Protein AF-A0A6M1ZUJ7-F1 (afdb_monomer_lite)

Foldseek 3Di:
DPPPPPDPPLVVLVVVLVVLLVVLVVVLVVLVVLLVVLVVLLVLLVVVLVLLVVLCVVPVVRAPFKDACPVPPSNLVSLVVCVVVVLDVDNDRMAGDVRSVVSNVSSVVVSVVSVVSNPVSVVVNVVSVVVSVVSVVVSVVSVVVSVVVVVVVVVVD

pLDDT: mean 84.68, std 13.82, range [36.25, 95.62]

Secondary structure (DSSP, 8-state):
--------HHHHHHHHHHHHHHHHHHHHHHHHHHHHHHHHHHHHHHHHHHHHHHHHHH-TTS---EEE-TT-HHHHHHHHHHHHTTSSSS--SEEETHHHHHHHHHHHHHHHHHHHHTHHHHHHHHHHHHHHHHHHHHHHHHHHHHHHHHHHHHHT-

Sequence (157 aa):
MGINLNLNPALNALKFNDQVNDHLEQKAQKLLDQMKDISNRYKDVSKILRELNVHIQKDYKGEIDKVDFSENSDIKDILDGLYEMGILPEKKYVFEGNDIEFLKASLDGYASELKNQNQEPMLLLQPLLNLMEMMNKITKSIIESDEKIKETTQRNI

Structure (mmCIF, N/CA/C/O backbone):
data_AF-A0A6M1ZUJ7-F1
#
_entry.id   AF-A0A6M1ZUJ7-F1
#
loop_
_atom_site.group_PDB
_atom_site.id
_atom_site.type_symbol
_atom_site.label_atom_id
_atom_site.label_alt_id
_atom_site.label_comp_id
_atom_site.label_asym_id
_atom_site.label_entity_id
_atom_site.label_seq_id
_atom_site.pdbx_PDB_ins_code
_atom_site.Cartn_x
_atom_site.Cartn_y
_atom_site.Cartn_z
_atom_site.occupancy
_atom_site.B_iso_or_equiv
_atom_site.auth_seq_id
_atom_site.auth_comp_id
_atom_site.auth_asym_id
_atom_site.auth_atom_id
_atom_site.pdbx_PDB_model_num
ATOM 1 N N . MET A 1 1 ? 23.828 -10.898 -55.423 1.00 38.50 1 MET A N 1
ATOM 2 C CA . MET A 1 1 ? 24.454 -10.908 -54.084 1.00 38.50 1 MET A CA 1
ATOM 3 C C . MET A 1 1 ? 23.468 -10.265 -53.131 1.00 38.50 1 MET A C 1
ATOM 5 O O . MET A 1 1 ? 23.265 -9.063 -53.215 1.00 38.50 1 MET A O 1
ATOM 9 N N . GLY A 1 2 ? 22.755 -11.069 -52.340 1.00 36.25 2 GLY A N 1
ATOM 10 C CA . GLY A 1 2 ? 21.828 -10.538 -51.345 1.00 36.25 2 GLY A CA 1
ATOM 11 C C . GLY A 1 2 ? 22.638 -9.834 -50.269 1.00 36.25 2 GLY A C 1
ATOM 12 O O . GLY A 1 2 ? 23.448 -10.477 -49.606 1.00 36.25 2 GLY A O 1
ATOM 13 N N . ILE A 1 3 ? 22.468 -8.519 -50.140 1.00 41.19 3 ILE A N 1
ATOM 14 C CA . ILE A 1 3 ? 22.972 -7.788 -48.983 1.00 41.19 3 ILE A CA 1
ATOM 15 C C . ILE A 1 3 ? 22.263 -8.419 -47.794 1.00 41.19 3 ILE A C 1
ATOM 17 O O . ILE A 1 3 ? 21.044 -8.321 -47.659 1.00 41.19 3 ILE A O 1
ATOM 21 N N . ASN A 1 4 ? 23.022 -9.162 -46.999 1.00 40.16 4 ASN A N 1
ATOM 22 C CA . ASN A 1 4 ? 22.539 -9.729 -45.762 1.00 40.16 4 ASN A CA 1
ATOM 23 C C . ASN A 1 4 ? 22.167 -8.521 -44.892 1.00 40.16 4 ASN A C 1
ATOM 25 O O . ASN A 1 4 ? 23.050 -7.842 -44.375 1.00 40.16 4 ASN A O 1
ATOM 29 N N . LEU A 1 5 ? 20.869 -8.215 -44.792 1.00 43.12 5 LEU A N 1
ATOM 30 C CA . LEU A 1 5 ? 20.261 -7.209 -43.909 1.00 43.12 5 LEU A CA 1
ATOM 31 C C . LEU A 1 5 ? 20.420 -7.612 -42.431 1.00 43.12 5 LEU A C 1
ATOM 33 O O . LEU A 1 5 ? 19.530 -7.385 -41.613 1.00 43.12 5 LEU A O 1
ATOM 37 N N . ASN A 1 6 ? 21.557 -8.221 -42.083 1.00 45.53 6 ASN A N 1
ATOM 38 C CA . ASN A 1 6 ? 21.999 -8.452 -40.727 1.00 45.53 6 ASN A CA 1
ATOM 39 C C . ASN A 1 6 ? 22.230 -7.081 -40.085 1.00 45.53 6 ASN A C 1
ATOM 41 O O . ASN A 1 6 ? 23.328 -6.538 -40.071 1.00 45.53 6 ASN A O 1
ATOM 45 N N . LEU A 1 7 ? 21.118 -6.566 -39.558 1.00 57.34 7 LEU A N 1
ATOM 46 C CA . LEU A 1 7 ? 21.018 -5.982 -38.236 1.00 57.34 7 LEU A CA 1
ATOM 47 C C . LEU A 1 7 ? 21.869 -4.719 -38.086 1.00 57.34 7 LEU A C 1
ATOM 49 O O . LEU A 1 7 ? 22.952 -4.778 -37.523 1.00 57.34 7 LEU A O 1
ATOM 53 N N . ASN A 1 8 ? 21.329 -3.569 -38.521 1.00 75.06 8 ASN A N 1
ATOM 54 C CA . ASN A 1 8 ? 21.807 -2.246 -38.102 1.00 75.06 8 ASN A CA 1
ATOM 55 C C . ASN A 1 8 ? 21.975 -2.260 -36.562 1.00 75.06 8 ASN A C 1
ATOM 57 O O . ASN A 1 8 ? 20.961 -2.310 -35.856 1.00 75.06 8 ASN A O 1
ATOM 61 N N . PRO A 1 9 ? 23.214 -2.274 -36.032 1.00 76.06 9 PRO A N 1
ATOM 62 C CA . PRO A 1 9 ? 23.456 -2.490 -34.609 1.00 76.06 9 PRO A CA 1
ATOM 63 C C . PRO A 1 9 ? 22.822 -1.404 -33.741 1.00 76.06 9 PRO A C 1
ATOM 65 O O . PRO A 1 9 ? 22.277 -1.720 -32.687 1.00 76.06 9 PRO A O 1
ATOM 68 N N . ALA A 1 10 ? 22.794 -0.157 -34.225 1.00 80.50 10 ALA A N 1
ATOM 69 C CA . ALA A 1 10 ? 22.115 0.949 -33.558 1.00 80.50 10 ALA A CA 1
ATOM 70 C C . ALA A 1 10 ? 20.595 0.731 -33.483 1.00 80.50 10 ALA A C 1
ATOM 72 O O . ALA A 1 10 ? 19.996 0.941 -32.432 1.00 80.50 10 ALA A O 1
ATOM 73 N N . LEU A 1 11 ? 19.965 0.232 -34.555 1.00 82.81 11 LEU A N 1
ATOM 74 C CA . LEU A 1 11 ? 18.526 -0.067 -34.554 1.00 82.81 11 LEU A CA 1
ATOM 75 C C . LEU A 1 11 ? 18.166 -1.200 -33.580 1.00 82.81 11 LEU A C 1
ATOM 77 O O . LEU A 1 11 ? 17.117 -1.151 -32.942 1.00 82.81 11 LEU A O 1
ATOM 81 N N . ASN A 1 12 ? 19.011 -2.224 -33.457 1.00 84.62 12 ASN A N 1
ATOM 82 C CA . ASN A 1 12 ? 18.754 -3.317 -32.514 1.00 84.62 12 ASN A CA 1
ATOM 83 C C . ASN A 1 12 ? 19.045 -2.924 -31.073 1.00 84.62 12 ASN A C 1
ATOM 85 O O . ASN A 1 12 ? 18.301 -3.335 -30.189 1.00 84.62 12 ASN A O 1
ATOM 89 N N . ALA A 1 13 ? 20.083 -2.116 -30.846 1.00 84.19 13 ALA A N 1
ATOM 90 C CA . ALA A 1 13 ? 20.362 -1.544 -29.538 1.00 84.19 13 ALA A CA 1
ATOM 91 C C . ALA A 1 13 ? 19.193 -0.673 -29.064 1.00 84.19 13 ALA A C 1
ATOM 93 O O . ALA A 1 13 ? 18.754 -0.843 -27.935 1.00 84.19 13 ALA A O 1
ATOM 94 N N . LEU A 1 14 ? 18.626 0.165 -29.943 1.00 86.31 14 LEU A N 1
ATOM 95 C CA . LEU A 1 14 ? 17.415 0.940 -29.654 1.00 86.31 14 LEU A CA 1
ATOM 96 C C . LEU A 1 14 ? 16.233 0.038 -29.279 1.00 86.31 14 LEU A C 1
ATOM 98 O O . LEU A 1 14 ? 15.691 0.173 -28.191 1.00 86.31 14 LEU A O 1
ATOM 102 N N . LYS A 1 15 ? 15.890 -0.946 -30.122 1.00 87.69 15 LYS A N 1
ATOM 103 C CA . LYS A 1 15 ? 14.769 -1.865 -29.846 1.00 87.69 15 LYS A CA 1
ATOM 104 C C . LYS A 1 15 ? 14.939 -2.643 -28.543 1.00 87.69 15 LYS A C 1
ATOM 106 O O . LYS A 1 15 ? 13.972 -2.838 -27.815 1.00 87.69 15 LYS A O 1
ATOM 111 N N . PHE A 1 16 ? 16.152 -3.115 -28.268 1.00 87.81 16 PHE A N 1
ATOM 112 C CA . PHE A 1 16 ? 16.454 -3.824 -27.030 1.00 87.81 16 PHE A CA 1
ATOM 113 C C . PHE A 1 16 ? 16.355 -2.893 -25.817 1.00 87.81 16 PHE A C 1
ATOM 115 O O . PHE A 1 16 ? 15.768 -3.268 -24.806 1.00 87.81 16 PHE A O 1
ATOM 122 N N . ASN A 1 17 ? 16.891 -1.674 -25.922 1.00 90.94 17 ASN A N 1
ATOM 123 C CA . ASN A 1 17 ? 16.827 -0.670 -24.865 1.00 90.94 17 ASN A CA 1
ATOM 124 C C . ASN A 1 17 ? 15.391 -0.270 -24.540 1.00 90.94 17 ASN A C 1
ATOM 126 O O . ASN A 1 17 ? 15.054 -0.200 -23.366 1.00 90.94 17 ASN A O 1
ATOM 130 N N . ASP A 1 18 ? 14.551 -0.073 -25.556 1.00 89.50 18 ASP A N 1
ATOM 131 C CA . ASP A 1 18 ? 13.135 0.248 -25.375 1.00 89.50 18 ASP A CA 1
ATOM 132 C C . ASP A 1 18 ? 12.417 -0.884 -24.624 1.00 89.50 18 ASP A C 1
ATOM 134 O O . ASP A 1 18 ? 11.778 -0.642 -23.606 1.00 89.50 18 ASP A O 1
ATOM 138 N N . GLN A 1 19 ? 12.622 -2.145 -25.028 1.00 91.19 19 GLN A N 1
ATOM 139 C CA . GLN A 1 19 ? 12.032 -3.304 -24.341 1.00 91.19 19 GLN A CA 1
ATOM 140 C C . GLN A 1 19 ? 12.489 -3.443 -22.882 1.00 91.19 19 GLN A C 1
ATOM 142 O O . GLN A 1 19 ? 11.691 -3.778 -22.003 1.00 91.19 19 GLN A O 1
ATOM 147 N N . VAL A 1 20 ? 13.780 -3.223 -22.613 1.00 91.25 20 VAL A N 1
ATOM 148 C CA . VAL A 1 20 ? 14.326 -3.291 -21.252 1.00 91.25 20 VAL A CA 1
ATOM 149 C C . VAL A 1 20 ? 13.819 -2.122 -20.411 1.00 91.25 20 VAL A C 1
ATOM 151 O O . VAL A 1 20 ? 13.424 -2.342 -19.268 1.00 91.25 20 VAL A O 1
ATOM 154 N N . ASN A 1 21 ? 13.779 -0.908 -20.961 1.00 91.06 21 ASN A N 1
ATOM 155 C CA . ASN A 1 21 ? 13.251 0.266 -20.272 1.00 91.06 21 ASN A CA 1
ATOM 156 C C . ASN A 1 21 ? 11.776 0.096 -19.921 1.00 91.06 21 ASN A C 1
ATOM 158 O O . ASN A 1 21 ? 11.437 0.295 -18.760 1.00 91.06 21 ASN A O 1
ATOM 162 N N . ASP A 1 22 ? 10.939 -0.358 -20.857 1.00 92.06 22 ASP A N 1
ATOM 163 C CA . ASP A 1 22 ? 9.519 -0.626 -20.602 1.00 92.06 22 ASP A CA 1
ATOM 164 C C . ASP A 1 22 ? 9.345 -1.622 -19.445 1.00 92.06 22 ASP A C 1
ATOM 166 O O . ASP A 1 22 ? 8.523 -1.434 -18.545 1.00 92.06 22 ASP A O 1
ATOM 170 N N . HIS A 1 23 ? 10.149 -2.689 -19.430 1.00 92.12 23 HIS A N 1
ATOM 171 C CA . HIS A 1 23 ? 10.104 -3.684 -18.362 1.00 92.12 23 HIS A CA 1
ATOM 172 C C . HIS A 1 23 ? 10.538 -3.111 -17.002 1.00 92.12 23 HIS A C 1
ATOM 174 O O . HIS A 1 23 ? 9.910 -3.390 -15.974 1.00 92.12 23 HIS A O 1
ATOM 180 N N . LEU A 1 24 ? 11.611 -2.316 -16.981 1.00 92.00 24 LEU A N 1
ATOM 181 C CA . LEU A 1 24 ? 12.124 -1.687 -15.764 1.00 92.00 24 LEU A CA 1
ATOM 182 C C . LEU A 1 24 ? 11.175 -0.609 -15.234 1.00 92.00 24 LEU A C 1
ATOM 184 O O . LEU A 1 24 ? 10.952 -0.554 -14.026 1.00 92.00 24 LEU A O 1
ATOM 188 N N . GLU A 1 25 ? 10.563 0.179 -16.116 1.00 93.00 25 GLU A N 1
ATOM 189 C CA . GLU A 1 25 ? 9.567 1.190 -15.771 1.00 93.00 25 GLU A CA 1
ATOM 190 C C . GLU A 1 25 ? 8.323 0.544 -15.160 1.00 93.00 25 GLU A C 1
ATOM 192 O O . GLU A 1 25 ? 7.897 0.936 -14.075 1.00 93.00 25 GLU A O 1
ATOM 197 N N . GLN A 1 26 ? 7.799 -0.528 -15.765 1.00 94.38 26 GLN A N 1
ATOM 198 C CA . GLN A 1 26 ? 6.689 -1.287 -15.182 1.00 94.38 26 GLN A CA 1
ATOM 199 C C . GLN A 1 26 ? 7.027 -1.839 -13.792 1.00 94.38 26 GLN A C 1
ATOM 201 O O . GLN A 1 26 ? 6.167 -1.876 -12.909 1.00 94.38 26 GLN A O 1
ATOM 206 N N . LYS A 1 27 ? 8.270 -2.286 -13.576 1.00 92.81 27 LYS A N 1
ATOM 207 C CA . LYS A 1 27 ? 8.710 -2.775 -12.266 1.00 92.81 27 LYS A CA 1
ATOM 208 C C . LYS A 1 27 ? 8.825 -1.639 -11.250 1.00 92.81 27 LYS A C 1
ATOM 210 O O . LYS A 1 27 ? 8.347 -1.797 -10.130 1.00 92.81 27 LYS A O 1
ATOM 215 N N . ALA A 1 28 ? 9.406 -0.505 -11.636 1.00 92.44 28 ALA A N 1
ATOM 216 C CA . ALA A 1 28 ? 9.497 0.679 -10.788 1.00 92.44 28 ALA A CA 1
ATOM 217 C C . ALA A 1 28 ? 8.104 1.205 -10.414 1.00 92.44 28 ALA A C 1
ATOM 219 O O . ALA A 1 28 ? 7.848 1.464 -9.240 1.00 92.44 28 ALA A O 1
ATOM 220 N N . GLN A 1 29 ? 7.179 1.265 -11.375 1.00 94.19 29 GLN A N 1
ATOM 221 C CA . GLN A 1 29 ? 5.803 1.692 -11.136 1.00 94.19 29 GLN A CA 1
ATOM 222 C C . GLN A 1 29 ? 5.086 0.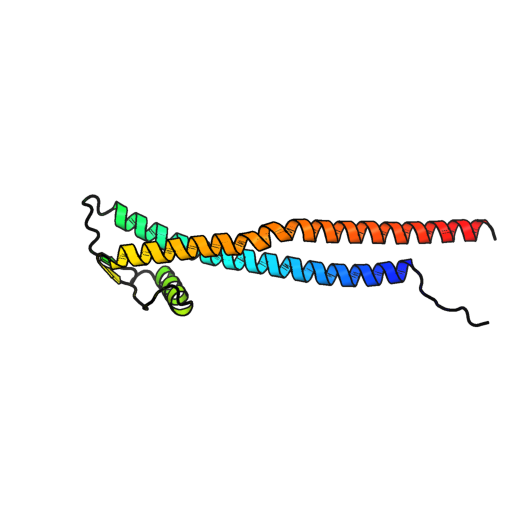767 -10.147 1.00 94.19 29 GLN A C 1
ATOM 224 O O . GLN A 1 29 ? 4.473 1.249 -9.201 1.00 94.19 29 GLN A O 1
ATOM 229 N N . LYS A 1 30 ? 5.237 -0.557 -10.288 1.00 93.81 30 LYS A N 1
ATOM 230 C CA . LYS A 1 30 ? 4.682 -1.519 -9.321 1.00 93.81 30 LYS A CA 1
ATOM 231 C C . LYS A 1 30 ? 5.213 -1.297 -7.906 1.00 93.81 30 LYS A C 1
ATOM 233 O O . LYS A 1 30 ? 4.432 -1.348 -6.962 1.00 93.81 30 LYS A O 1
ATOM 238 N N . LEU A 1 31 ? 6.513 -1.039 -7.754 1.00 93.19 31 LEU A N 1
ATOM 239 C CA . LEU A 1 31 ? 7.101 -0.740 -6.444 1.00 93.19 31 LEU A CA 1
ATOM 240 C C . LEU A 1 31 ? 6.558 0.577 -5.872 1.00 93.19 31 LEU A C 1
ATOM 242 O O . LEU A 1 31 ? 6.236 0.635 -4.690 1.00 93.19 31 LEU A O 1
ATOM 246 N N . LEU A 1 32 ? 6.405 1.617 -6.697 1.00 92.88 32 LEU A N 1
ATOM 247 C CA . LEU A 1 32 ? 5.817 2.894 -6.277 1.00 92.88 32 LEU A CA 1
ATOM 248 C C . LEU A 1 32 ? 4.356 2.741 -5.840 1.00 92.88 32 LEU A C 1
ATOM 250 O O . LEU A 1 32 ? 3.961 3.294 -4.813 1.00 92.88 32 LEU A O 1
ATOM 254 N N . ASP A 1 33 ? 3.568 1.966 -6.583 1.00 94.38 33 ASP A N 1
ATOM 255 C CA . ASP A 1 33 ? 2.173 1.687 -6.247 1.00 94.38 33 ASP A CA 1
ATOM 256 C C . ASP A 1 33 ? 2.070 0.900 -4.932 1.00 94.38 33 ASP A C 1
ATOM 258 O O . ASP A 1 33 ? 1.253 1.242 -4.076 1.00 94.38 33 ASP A O 1
ATOM 262 N N . GLN A 1 34 ? 2.951 -0.085 -4.719 1.00 93.50 34 GLN A N 1
ATOM 263 C CA . GLN A 1 34 ? 3.061 -0.807 -3.447 1.00 93.50 34 GLN A CA 1
ATOM 264 C C . GLN A 1 34 ? 3.420 0.127 -2.285 1.00 93.50 34 GLN A C 1
ATOM 266 O O . GLN A 1 34 ? 2.752 0.100 -1.254 1.00 93.50 34 GLN A O 1
ATOM 271 N N . MET A 1 35 ? 4.422 0.998 -2.447 1.00 93.12 35 MET A N 1
ATOM 272 C CA . MET A 1 35 ? 4.796 1.978 -1.416 1.00 93.12 35 MET A CA 1
ATOM 273 C C . MET A 1 35 ? 3.639 2.918 -1.075 1.00 93.12 35 MET A C 1
ATOM 275 O O . MET A 1 35 ? 3.422 3.249 0.092 1.00 93.12 35 MET A O 1
ATOM 279 N N . LYS A 1 36 ? 2.887 3.358 -2.089 1.00 94.00 36 LYS A N 1
ATOM 280 C CA . LYS A 1 36 ? 1.726 4.231 -1.909 1.00 94.00 36 LYS A CA 1
ATOM 281 C C . LYS A 1 36 ? 0.619 3.530 -1.125 1.00 94.00 36 LYS A C 1
ATOM 283 O O . LYS A 1 36 ? 0.074 4.128 -0.199 1.00 94.00 36 LYS A O 1
ATOM 288 N N . ASP A 1 37 ? 0.304 2.285 -1.470 1.00 93.94 37 ASP A N 1
ATOM 289 C CA . ASP A 1 37 ? -0.692 1.484 -0.753 1.00 93.94 37 ASP A CA 1
ATOM 290 C C . ASP A 1 37 ? -0.282 1.258 0.712 1.00 93.94 37 ASP A C 1
ATOM 292 O O . ASP A 1 37 ? -1.047 1.569 1.627 1.00 93.94 37 ASP A O 1
ATOM 296 N N . ILE A 1 38 ? 0.969 0.852 0.955 1.00 93.44 38 ILE A N 1
ATOM 297 C CA . ILE A 1 38 ? 1.521 0.687 2.309 1.00 93.44 38 ILE A CA 1
ATOM 298 C C . ILE A 1 38 ? 1.442 2.001 3.099 1.00 93.44 38 ILE A C 1
ATOM 300 O O . ILE A 1 38 ? 1.019 2.009 4.256 1.00 93.44 38 ILE A O 1
ATOM 304 N N . SER A 1 39 ? 1.804 3.129 2.481 1.00 92.94 39 SER A N 1
ATOM 305 C CA . SER A 1 39 ? 1.751 4.443 3.127 1.00 92.94 39 SER A CA 1
ATOM 306 C C . SER A 1 39 ? 0.328 4.862 3.497 1.00 92.94 39 SER A C 1
ATOM 308 O O . SER A 1 39 ? 0.144 5.490 4.542 1.00 92.94 39 SER A O 1
ATOM 310 N N . ASN A 1 40 ? -0.665 4.548 2.663 1.00 93.81 40 ASN A N 1
ATOM 311 C CA . ASN A 1 40 ? -2.066 4.837 2.964 1.00 93.81 40 ASN A CA 1
ATOM 312 C C . ASN A 1 40 ? -2.541 4.005 4.159 1.00 93.81 40 ASN A C 1
ATOM 314 O O . ASN A 1 40 ? -3.016 4.569 5.140 1.00 93.81 40 ASN A O 1
ATOM 318 N N . ARG A 1 41 ? -2.287 2.692 4.141 1.00 93.81 41 ARG A N 1
ATOM 319 C CA . ARG A 1 41 ? -2.635 1.793 5.254 1.00 93.81 41 ARG A CA 1
ATOM 320 C C . ARG A 1 41 ? -1.958 2.207 6.560 1.00 93.81 41 ARG A C 1
ATOM 322 O O . ARG A 1 41 ? -2.590 2.228 7.611 1.00 93.81 41 ARG A O 1
ATOM 329 N N . TYR A 1 42 ? -0.685 2.602 6.504 1.00 94.00 42 TYR A N 1
ATOM 330 C CA . TYR A 1 42 ? 0.044 3.076 7.682 1.00 94.00 42 TYR A CA 1
ATOM 331 C C . TYR A 1 42 ? -0.565 4.365 8.247 1.00 94.00 42 TYR A C 1
ATOM 333 O O . TYR A 1 42 ? -0.668 4.528 9.465 1.00 94.00 42 TYR A O 1
ATOM 341 N N . LYS A 1 43 ? -0.990 5.284 7.371 1.00 93.62 43 LYS A N 1
ATOM 342 C CA . LYS A 1 43 ? -1.684 6.516 7.763 1.00 93.62 43 LYS A CA 1
ATOM 343 C C . LYS A 1 43 ? -3.015 6.210 8.453 1.00 93.62 43 LYS A C 1
ATOM 345 O O . LYS A 1 43 ? -3.310 6.840 9.468 1.00 93.62 43 LYS A O 1
ATOM 350 N N . ASP A 1 44 ? -3.772 5.244 7.946 1.00 93.19 44 ASP A N 1
ATOM 351 C CA . ASP A 1 44 ? -5.058 4.836 8.514 1.00 93.19 44 ASP A CA 1
ATOM 352 C C . ASP A 1 44 ? -4.887 4.222 9.911 1.00 93.19 44 ASP A C 1
ATOM 354 O O . ASP A 1 44 ? -5.517 4.665 10.873 1.00 93.19 44 ASP A O 1
ATOM 358 N N . VAL A 1 45 ? -3.936 3.299 10.069 1.00 93.81 45 VAL A N 1
ATOM 359 C CA . VAL A 1 45 ? -3.572 2.716 11.374 1.00 93.81 45 VAL A CA 1
ATOM 360 C C . VAL A 1 45 ? -3.097 3.795 12.351 1.00 93.81 45 VAL A C 1
ATOM 362 O O . VAL A 1 45 ? -3.524 3.837 13.506 1.00 93.81 45 VAL A O 1
ATOM 365 N N . SER A 1 46 ? -2.262 4.725 11.880 1.00 93.12 46 SER A N 1
ATOM 366 C CA . SER A 1 46 ? -1.773 5.850 12.687 1.00 93.12 46 SER A CA 1
ATOM 367 C C . SER A 1 46 ? -2.902 6.779 13.142 1.00 93.12 46 SER A C 1
ATOM 369 O O . SER A 1 46 ? -2.821 7.346 14.234 1.00 93.12 46 SER A O 1
ATOM 371 N N . LYS A 1 47 ? -3.962 6.938 12.335 1.00 92.62 47 LYS A N 1
ATOM 372 C CA . LYS A 1 47 ? -5.154 7.715 12.704 1.00 92.62 47 LYS A CA 1
ATOM 373 C C . LYS A 1 47 ? -5.848 7.075 13.906 1.00 92.62 47 LYS A C 1
ATOM 375 O O . LYS A 1 47 ? -6.095 7.777 14.882 1.00 92.62 47 LYS A O 1
ATOM 380 N N . ILE A 1 48 ? -6.067 5.758 13.886 1.00 92.12 48 ILE A N 1
ATOM 381 C CA . ILE A 1 48 ? -6.686 5.042 15.014 1.00 92.12 48 ILE A CA 1
ATOM 382 C C . ILE A 1 48 ? -5.798 5.108 16.260 1.00 92.12 48 ILE A C 1
ATOM 384 O O . ILE A 1 48 ? -6.278 5.467 17.332 1.00 92.12 48 ILE A O 1
ATOM 388 N N . LEU A 1 49 ? -4.494 4.837 16.132 1.00 91.31 49 LEU A N 1
ATOM 389 C CA . LEU A 1 49 ? -3.552 4.914 17.257 1.00 91.31 49 LEU A CA 1
ATOM 390 C C . LEU A 1 49 ? -3.517 6.308 17.897 1.00 91.31 49 LEU A C 1
ATOM 392 O O . LEU A 1 49 ? -3.440 6.436 19.120 1.00 91.31 49 LEU A O 1
ATOM 396 N N . ARG A 1 50 ? -3.586 7.369 17.086 1.00 89.44 50 ARG A N 1
ATOM 397 C CA . ARG A 1 50 ? -3.656 8.743 17.588 1.00 89.44 50 ARG A CA 1
ATOM 398 C C . ARG A 1 50 ? -4.944 8.985 18.367 1.00 89.44 50 ARG A C 1
ATOM 400 O O . ARG A 1 50 ? -4.877 9.560 19.449 1.00 89.44 50 ARG A O 1
ATOM 407 N N . GLU A 1 51 ? -6.081 8.554 17.835 1.00 87.88 51 GLU A N 1
ATOM 408 C CA . GLU A 1 51 ? -7.376 8.714 18.500 1.00 87.88 51 GLU A CA 1
ATOM 409 C C . GLU A 1 51 ? -7.439 7.928 19.806 1.00 87.88 51 GLU A C 1
ATOM 411 O O . GLU A 1 51 ? -7.854 8.482 20.824 1.00 87.88 51 GLU A O 1
ATOM 416 N N . LEU A 1 52 ? -6.918 6.697 19.823 1.00 86.19 52 LEU A N 1
ATOM 417 C CA . LEU A 1 52 ? -6.736 5.926 21.050 1.00 86.19 52 LEU A CA 1
ATOM 418 C C . LEU A 1 52 ? -5.916 6.723 22.061 1.00 86.19 52 LEU A C 1
ATOM 420 O O . LEU A 1 52 ? -6.405 6.986 23.153 1.00 86.19 52 LEU A O 1
ATOM 424 N N . ASN A 1 53 ? -4.721 7.190 21.689 1.00 82.50 53 ASN A N 1
ATOM 425 C CA . ASN A 1 53 ? -3.850 7.950 22.590 1.00 82.50 53 ASN A CA 1
ATOM 426 C C . ASN A 1 53 ? -4.504 9.234 23.131 1.00 82.50 53 ASN A C 1
ATOM 428 O O . ASN A 1 53 ? -4.265 9.590 24.282 1.00 82.50 53 ASN A O 1
ATOM 432 N N . VAL A 1 54 ? -5.341 9.919 22.344 1.00 82.31 54 VAL A N 1
ATOM 433 C CA . VAL A 1 54 ? -6.107 11.087 22.816 1.00 82.31 54 VAL A CA 1
ATOM 434 C C . VAL A 1 54 ? -7.142 10.687 23.870 1.00 82.31 54 VAL A C 1
ATOM 436 O O . VAL A 1 54 ? -7.295 11.401 24.860 1.00 82.31 54 VAL A O 1
ATOM 439 N N . HIS A 1 55 ? -7.837 9.563 23.686 1.00 76.06 55 HIS A N 1
ATOM 440 C CA . HIS A 1 55 ? -8.786 9.048 24.679 1.00 76.06 55 HIS A CA 1
ATOM 441 C C . HIS A 1 55 ? -8.056 8.581 25.947 1.00 76.06 55 HIS A C 1
ATOM 443 O O . HIS A 1 55 ? -8.432 8.989 27.042 1.00 76.06 55 HIS A O 1
ATOM 449 N N . ILE A 1 56 ? -6.933 7.868 25.791 1.00 71.25 56 ILE A N 1
ATOM 450 C CA . ILE A 1 56 ? -6.055 7.432 26.889 1.00 71.25 56 ILE A CA 1
ATOM 451 C C . ILE A 1 56 ? -5.594 8.619 27.741 1.00 71.25 56 ILE A C 1
ATOM 453 O O . ILE A 1 56 ? -5.646 8.575 28.965 1.00 71.25 56 ILE A O 1
ATOM 457 N N . GLN A 1 57 ? -5.137 9.698 27.102 1.00 61.56 57 GLN A N 1
ATOM 458 C CA . GLN A 1 57 ? -4.620 10.873 27.807 1.00 61.56 57 GLN A CA 1
ATOM 459 C C . GLN A 1 57 ? -5.705 11.685 28.520 1.00 61.56 57 GLN A C 1
ATOM 461 O O . GLN A 1 57 ? -5.389 12.400 29.467 1.00 61.56 57 GLN A O 1
ATOM 466 N N . LYS A 1 58 ? -6.966 11.616 28.077 1.00 60.25 58 LYS A N 1
ATOM 467 C CA . LYS A 1 58 ? -8.078 12.303 28.751 1.00 60.25 58 LYS A CA 1
ATOM 468 C C . LYS A 1 58 ? -8.463 11.617 30.063 1.00 60.25 58 LYS A C 1
ATOM 470 O O . LYS A 1 58 ? -8.808 12.320 31.012 1.00 60.25 58 LYS A O 1
ATOM 475 N N . ASP A 1 59 ? -8.308 10.299 30.156 1.00 59.94 59 ASP A N 1
ATOM 476 C CA . ASP A 1 59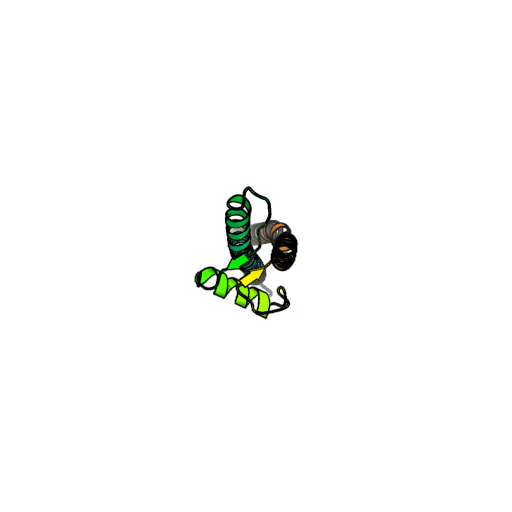 ? -8.485 9.531 31.394 1.00 59.94 59 ASP A CA 1
ATOM 477 C C . ASP A 1 59 ? -7.229 9.580 32.276 1.00 59.94 59 ASP A C 1
ATOM 479 O O . ASP A 1 59 ? -6.633 8.569 32.637 1.00 59.94 59 ASP A O 1
ATOM 483 N N . TYR A 1 60 ? -6.842 10.790 32.698 1.00 52.06 60 TYR A N 1
ATOM 484 C CA . TYR A 1 60 ? -5.709 11.091 33.598 1.00 52.06 60 TYR A CA 1
ATOM 485 C C . TYR A 1 60 ? -5.713 10.317 34.944 1.00 52.06 60 TYR A C 1
ATOM 487 O O . TYR A 1 60 ? -4.803 10.490 35.755 1.00 52.06 60 TYR A O 1
ATOM 495 N N . LYS A 1 61 ? -6.736 9.488 35.200 1.00 57.72 61 LYS A N 1
ATOM 496 C CA . LYS A 1 61 ? -6.872 8.573 36.343 1.00 57.72 61 LYS A CA 1
ATOM 497 C C . LYS A 1 61 ? -6.442 7.124 36.053 1.00 57.72 61 LYS A C 1
ATOM 499 O O . LYS A 1 61 ? -6.343 6.357 37.002 1.00 57.72 61 LYS A O 1
ATOM 504 N N . GLY A 1 62 ? -6.131 6.768 34.803 1.00 53.66 62 GLY A N 1
ATOM 505 C CA . GLY A 1 62 ? -5.558 5.465 34.436 1.00 53.66 62 GLY A CA 1
ATOM 506 C C . GLY A 1 62 ? -6.556 4.323 34.218 1.00 53.66 62 GLY A C 1
ATOM 507 O O . GLY A 1 62 ? -6.119 3.207 33.960 1.00 53.66 62 GLY A O 1
ATOM 508 N N . GLU A 1 63 ? -7.861 4.584 34.274 1.00 55.88 63 GLU A N 1
ATOM 509 C CA . GLU A 1 63 ? -8.919 3.603 34.002 1.00 55.88 63 GLU A CA 1
ATOM 510 C C . GLU A 1 63 ? -9.649 4.019 32.725 1.00 55.88 63 GLU A C 1
ATOM 512 O O . GLU A 1 63 ? -10.620 4.767 32.767 1.00 55.88 63 GLU A O 1
ATOM 517 N N . ILE A 1 64 ? -9.133 3.600 31.566 1.00 62.88 64 ILE A N 1
ATOM 518 C CA . ILE A 1 64 ? -9.892 3.735 30.319 1.00 62.88 64 ILE A CA 1
ATOM 519 C C . ILE A 1 64 ? -10.816 2.535 30.261 1.00 62.88 64 ILE A C 1
ATOM 521 O O . ILE A 1 64 ? -10.445 1.461 29.786 1.00 62.88 64 ILE A O 1
ATOM 525 N N . ASP A 1 65 ? -12.027 2.721 30.757 1.00 71.06 65 ASP A N 1
ATOM 526 C CA . ASP A 1 65 ? -12.999 1.636 30.763 1.00 71.06 65 ASP A CA 1
ATOM 527 C C . ASP A 1 65 ? -13.607 1.420 29.379 1.00 71.06 65 ASP A C 1
ATOM 529 O O . ASP A 1 65 ? -14.062 0.316 29.085 1.00 71.06 65 ASP A O 1
ATOM 533 N N . LYS A 1 66 ? -13.606 2.447 28.513 1.00 84.94 66 LYS A N 1
ATOM 534 C CA . LYS A 1 66 ? -14.298 2.399 27.221 1.00 84.94 66 LYS A CA 1
ATOM 535 C C . LYS A 1 66 ? -13.765 3.394 26.192 1.00 84.94 66 LYS A C 1
ATOM 537 O O . LYS A 1 66 ? -13.634 4.585 26.465 1.00 84.94 66 LYS A O 1
ATOM 542 N N . VAL A 1 67 ? -13.581 2.923 24.963 1.00 87.56 67 VAL A N 1
ATOM 543 C CA . VAL A 1 67 ? -13.400 3.740 23.758 1.00 87.56 67 VAL A CA 1
ATOM 544 C C . VAL A 1 67 ? -14.483 3.370 22.753 1.00 87.56 67 VAL A C 1
ATOM 546 O O . VAL A 1 67 ? -14.676 2.196 22.450 1.00 87.56 67 VAL A O 1
ATOM 549 N N . ASP A 1 68 ? -15.190 4.372 22.235 1.00 89.44 68 ASP A N 1
ATOM 550 C CA . ASP A 1 68 ? -16.300 4.188 21.302 1.00 89.44 68 ASP A CA 1
ATOM 551 C C . ASP A 1 68 ? -16.050 4.959 19.999 1.00 89.44 68 ASP A C 1
ATOM 553 O O . ASP A 1 68 ? -15.984 6.189 19.984 1.00 89.44 68 ASP A O 1
ATOM 557 N N . PHE A 1 69 ? -15.913 4.222 18.898 1.00 90.75 69 PHE A N 1
ATOM 558 C CA . PHE A 1 69 ? -15.739 4.756 17.547 1.00 90.75 69 PHE A CA 1
ATOM 559 C C . PHE A 1 69 ? -17.029 4.718 16.712 1.00 90.75 69 PHE A C 1
ATOM 561 O O . PHE A 1 69 ? -16.991 5.013 15.519 1.00 90.75 69 PHE A O 1
ATOM 568 N N . SER A 1 70 ? -18.178 4.374 17.301 1.00 89.56 70 SER A N 1
ATOM 569 C CA . SER A 1 70 ? -19.442 4.134 16.580 1.00 89.56 70 SER A CA 1
ATOM 570 C C . SER A 1 70 ? -19.964 5.353 15.811 1.00 89.56 70 SER A C 1
ATOM 572 O O . SER A 1 70 ? -20.625 5.185 14.781 1.00 89.56 70 SER A O 1
ATOM 574 N N . GLU A 1 71 ? -19.621 6.556 16.276 1.00 88.62 71 GLU A N 1
ATOM 575 C CA . GLU A 1 71 ? -19.988 7.846 15.672 1.00 88.62 71 GLU A CA 1
ATOM 576 C C . GLU A 1 71 ? -18.943 8.367 14.663 1.00 88.62 71 GLU A C 1
ATOM 578 O O . GLU A 1 71 ? -19.185 9.347 13.960 1.00 88.62 71 GLU A O 1
ATOM 583 N N . ASN A 1 72 ? -17.771 7.729 14.560 1.00 89.56 72 ASN A N 1
ATOM 584 C CA . ASN A 1 72 ? -16.701 8.145 13.655 1.00 89.56 72 ASN A CA 1
ATOM 585 C C . ASN A 1 72 ? -16.679 7.252 12.407 1.00 89.56 72 ASN A C 1
ATOM 587 O O . ASN A 1 72 ? -15.999 6.226 12.389 1.00 89.56 72 ASN A O 1
ATOM 591 N N . SER A 1 73 ? -17.422 7.639 11.363 1.00 90.75 73 SER A N 1
ATOM 592 C CA . SER A 1 73 ? -17.519 6.861 10.116 1.00 90.75 73 SER A CA 1
ATOM 593 C C . SER A 1 73 ? -16.154 6.546 9.512 1.00 90.75 73 SER A C 1
ATOM 595 O O . SER A 1 73 ? -15.904 5.400 9.160 1.00 90.75 73 SER A O 1
ATOM 597 N N . ASP A 1 74 ? -15.243 7.521 9.489 1.00 90.69 74 ASP A N 1
ATOM 598 C CA . ASP A 1 74 ? -13.906 7.317 8.934 1.00 90.69 74 ASP A CA 1
ATOM 599 C C . ASP A 1 74 ? -13.132 6.211 9.667 1.00 90.69 74 ASP A C 1
ATOM 601 O O . ASP A 1 74 ? -12.413 5.441 9.041 1.00 90.69 74 ASP A O 1
ATOM 605 N N . ILE A 1 75 ? -13.217 6.152 11.000 1.00 92.38 75 ILE A N 1
ATOM 606 C CA . ILE A 1 75 ? -12.522 5.118 11.783 1.00 92.38 75 ILE A CA 1
ATOM 607 C C . ILE A 1 75 ? -13.206 3.767 11.615 1.00 92.38 75 ILE A C 1
ATOM 609 O O . ILE A 1 75 ? -12.520 2.750 11.568 1.00 92.38 75 ILE A O 1
ATOM 613 N N . LYS A 1 76 ? -14.535 3.741 11.497 1.00 94.06 76 LYS A N 1
ATOM 614 C CA . LYS A 1 76 ? -15.281 2.502 11.258 1.00 94.06 76 LYS A CA 1
ATOM 6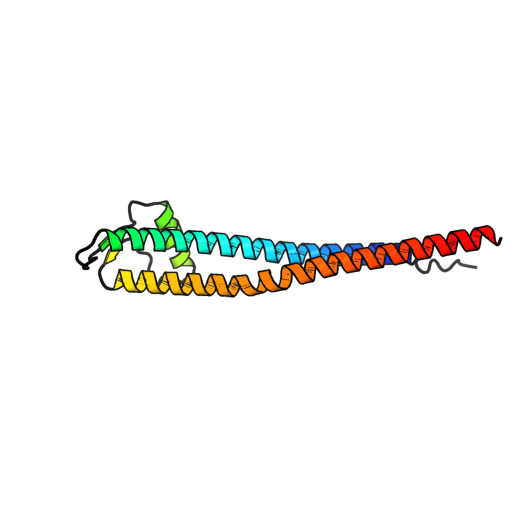15 C C . LYS A 1 76 ? -14.884 1.854 9.946 1.00 94.06 76 LYS A C 1
ATOM 617 O O . LYS A 1 76 ? -14.637 0.656 9.944 1.00 94.06 76 LYS A O 1
ATOM 622 N N . ASP A 1 77 ? -14.748 2.639 8.884 1.00 94.00 77 ASP A N 1
ATOM 623 C CA . ASP A 1 77 ? -14.313 2.129 7.583 1.00 94.00 77 ASP A CA 1
ATOM 624 C C . ASP A 1 77 ? -12.903 1.520 7.671 1.00 94.00 77 ASP A C 1
ATOM 626 O O . ASP A 1 77 ? -12.637 0.461 7.103 1.00 94.00 77 ASP A O 1
ATOM 630 N N . ILE A 1 78 ? -12.007 2.135 8.452 1.00 94.88 78 ILE A N 1
ATOM 631 C CA . ILE A 1 78 ? -10.664 1.588 8.690 1.00 94.88 78 ILE A CA 1
ATOM 632 C C . ILE A 1 78 ? -10.737 0.297 9.520 1.00 94.88 78 ILE A C 1
ATOM 634 O O . ILE A 1 78 ? -10.091 -0.687 9.167 1.00 94.88 78 ILE A O 1
ATOM 638 N N . LEU A 1 79 ? -11.511 0.269 10.609 1.00 94.94 79 LEU A N 1
ATOM 639 C CA . LEU A 1 79 ? -11.683 -0.921 11.455 1.00 94.94 79 LEU A CA 1
ATOM 640 C C . LEU A 1 79 ? -12.307 -2.088 10.681 1.00 94.94 79 LEU A C 1
ATOM 642 O O . LEU A 1 79 ? -11.878 -3.229 10.848 1.00 94.94 79 LEU A O 1
ATOM 646 N N . ASP A 1 80 ? -13.265 -1.798 9.803 1.00 95.38 80 ASP A N 1
ATOM 647 C CA . ASP A 1 80 ? -13.868 -2.766 8.892 1.00 95.38 80 ASP A CA 1
ATOM 648 C C . ASP A 1 80 ? -12.814 -3.347 7.949 1.00 95.38 80 ASP A C 1
ATOM 650 O O . ASP A 1 80 ? -12.690 -4.567 7.853 1.00 95.38 80 ASP A O 1
ATOM 654 N N . GLY A 1 81 ? -11.990 -2.492 7.337 1.00 93.94 81 GLY A N 1
ATOM 655 C CA . GLY A 1 81 ? -10.877 -2.934 6.499 1.00 93.94 81 GLY A CA 1
ATOM 656 C C . GLY A 1 81 ? -9.866 -3.799 7.259 1.00 93.94 81 GLY A C 1
ATOM 657 O O . GLY A 1 81 ? -9.428 -4.829 6.752 1.00 93.94 81 GLY A O 1
ATOM 658 N N . LEU A 1 82 ? -9.523 -3.438 8.500 1.00 94.56 82 LEU A N 1
ATOM 659 C CA . LEU A 1 82 ? -8.612 -4.230 9.336 1.00 94.56 82 LEU A CA 1
ATOM 660 C C . LEU A 1 82 ? -9.204 -5.597 9.716 1.00 94.56 82 LEU A C 1
ATOM 662 O O . LEU A 1 82 ? -8.472 -6.587 9.775 1.00 94.56 82 LEU A O 1
ATOM 666 N N . TYR A 1 83 ? -10.514 -5.669 9.953 1.00 95.62 83 TYR A N 1
ATOM 667 C CA . TYR A 1 83 ? -11.220 -6.930 10.174 1.00 95.62 83 TYR A CA 1
ATOM 668 C C . TYR A 1 83 ? -11.232 -7.804 8.911 1.00 95.62 83 TYR A C 1
ATOM 670 O O . TYR A 1 83 ? -10.895 -8.984 8.978 1.00 95.62 83 TYR A O 1
ATOM 678 N N . GLU A 1 84 ? -11.544 -7.231 7.748 1.00 95.50 84 GLU A N 1
ATOM 679 C CA . GLU A 1 84 ? -11.542 -7.950 6.465 1.00 95.50 84 GLU A CA 1
ATOM 680 C C . GLU A 1 84 ? -10.150 -8.478 6.087 1.00 95.50 84 GLU A C 1
ATOM 682 O O . GLU A 1 84 ? -10.026 -9.544 5.484 1.00 95.50 84 GLU A O 1
ATOM 687 N N . MET A 1 85 ? -9.093 -7.768 6.489 1.00 91.25 85 MET A N 1
ATOM 688 C CA . MET A 1 85 ? -7.700 -8.201 6.341 1.00 91.25 85 MET A CA 1
ATOM 689 C C . MET A 1 85 ? -7.271 -9.259 7.374 1.00 91.25 85 MET A C 1
ATOM 691 O O . MET A 1 85 ? -6.151 -9.761 7.293 1.00 91.25 85 MET A O 1
ATOM 695 N N . GLY A 1 86 ? -8.125 -9.601 8.345 1.00 92.94 86 GLY A N 1
ATOM 696 C CA . GLY A 1 86 ? -7.826 -10.572 9.401 1.00 92.94 86 GLY A CA 1
ATOM 697 C C . GLY A 1 86 ? -6.863 -10.064 10.478 1.00 92.94 86 GLY A C 1
ATOM 698 O O . GLY A 1 86 ? -6.327 -10.862 11.243 1.00 92.94 86 GLY A O 1
ATOM 699 N N . ILE A 1 87 ? -6.632 -8.751 10.542 1.00 93.25 87 ILE A N 1
ATOM 700 C CA . ILE A 1 87 ? -5.772 -8.115 11.552 1.00 93.25 87 ILE A CA 1
ATOM 701 C C . ILE A 1 87 ? -6.519 -8.015 12.880 1.00 93.25 87 ILE A C 1
ATOM 703 O O . ILE A 1 87 ? -5.937 -8.212 13.945 1.00 93.25 87 ILE A O 1
ATOM 707 N N . LEU A 1 88 ? -7.820 -7.721 12.812 1.00 93.69 88 LEU A N 1
ATOM 708 C CA . LEU A 1 88 ? -8.708 -7.744 13.967 1.00 93.69 88 LEU A CA 1
ATOM 709 C C . LEU A 1 88 ? -9.516 -9.049 13.980 1.00 93.69 88 LEU A C 1
ATOM 711 O O . LEU A 1 88 ? -10.036 -9.449 12.938 1.00 93.69 88 LEU A O 1
ATOM 715 N N . PRO A 1 89 ? -9.673 -9.702 15.145 1.00 90.44 89 PRO A N 1
ATOM 716 C CA . PRO A 1 89 ? -10.394 -10.970 15.254 1.00 90.44 89 PRO A CA 1
ATOM 717 C C . PRO A 1 89 ? -11.913 -10.812 15.113 1.00 90.44 89 PRO A C 1
ATOM 719 O O . PRO A 1 89 ? -12.615 -11.773 14.805 1.00 90.44 89 PRO A O 1
ATOM 722 N N . GLU A 1 90 ? -12.436 -9.609 15.347 1.00 92.00 90 GLU A N 1
ATOM 723 C CA . GLU A 1 90 ? -13.868 -9.330 15.372 1.00 92.00 90 GLU A CA 1
ATOM 724 C C . GLU A 1 90 ? -14.165 -7.911 14.887 1.00 92.00 90 GLU A C 1
ATOM 726 O O . GLU A 1 90 ? -13.415 -6.965 15.140 1.00 92.00 90 GLU A O 1
ATOM 731 N N . LYS A 1 91 ? -15.303 -7.774 14.202 1.00 94.44 91 LYS A N 1
ATOM 732 C CA . LYS A 1 91 ? -15.835 -6.497 13.735 1.00 94.44 91 LYS A CA 1
ATOM 733 C C . LYS A 1 91 ? -16.559 -5.798 14.885 1.00 94.44 91 LYS A C 1
ATOM 735 O O . LYS A 1 91 ? -17.737 -6.056 15.129 1.00 94.44 91 LYS A O 1
ATOM 740 N N . LYS A 1 92 ? -15.847 -4.920 15.593 1.00 93.38 92 LYS A N 1
ATOM 741 C CA . LYS A 1 92 ? -16.391 -4.094 16.681 1.00 93.38 92 LYS A CA 1
ATOM 742 C C . LYS A 1 92 ? -15.857 -2.664 16.629 1.00 93.38 92 LYS A C 1
ATOM 744 O O . LYS A 1 92 ? -14.767 -2.414 16.123 1.00 93.38 92 LYS A O 1
ATOM 749 N N . TYR A 1 93 ? -16.644 -1.735 17.169 1.00 94.06 93 TYR A N 1
ATOM 750 C CA . TYR A 1 93 ? -16.326 -0.298 17.208 1.00 94.06 93 TYR A CA 1
ATOM 751 C C . TYR A 1 93 ? -16.221 0.252 18.630 1.00 94.06 93 TYR A C 1
ATOM 753 O O . TYR A 1 93 ? -15.793 1.387 18.821 1.00 94.06 93 TYR A O 1
ATOM 761 N N . VAL A 1 94 ? -16.607 -0.554 19.616 1.00 91.62 94 VAL A N 1
ATOM 762 C CA . VAL A 1 94 ? -16.551 -0.232 21.037 1.00 91.62 94 VAL A CA 1
ATOM 763 C C . VAL A 1 94 ? -15.565 -1.193 21.682 1.00 91.62 94 VAL A C 1
ATOM 765 O O . VAL A 1 94 ? -15.652 -2.401 21.462 1.00 91.62 94 VAL A O 1
ATOM 768 N N . PHE A 1 95 ? -14.624 -0.650 22.444 1.00 90.88 95 PHE A N 1
ATOM 769 C CA . PHE A 1 95 ? -13.536 -1.384 23.080 1.00 90.88 95 PHE A CA 1
ATOM 770 C C . PHE A 1 95 ? -13.520 -1.041 24.564 1.00 90.88 95 PHE A C 1
ATOM 772 O O . PHE A 1 95 ? -13.569 0.136 24.909 1.00 90.88 95 PHE A O 1
ATOM 779 N N . GLU A 1 96 ? -13.459 -2.047 25.432 1.00 89.19 96 GLU A N 1
ATOM 780 C CA . GLU A 1 96 ? -13.536 -1.876 26.886 1.00 89.19 96 GLU A CA 1
ATOM 781 C C . GLU A 1 96 ? -12.421 -2.668 27.587 1.00 89.19 96 GLU A C 1
ATOM 783 O O . GLU A 1 96 ? -12.082 -3.783 27.180 1.00 89.19 96 GLU A O 1
ATOM 788 N N . GLY A 1 97 ? -11.819 -2.089 28.631 1.00 84.75 97 GLY A N 1
ATOM 789 C CA . GLY A 1 97 ? -10.746 -2.723 29.408 1.00 84.75 97 GLY A CA 1
ATOM 790 C C . GLY A 1 97 ? -9.611 -3.301 28.545 1.00 84.75 97 GLY A C 1
ATOM 791 O O . GLY A 1 97 ? -8.989 -2.597 27.747 1.00 84.75 97 GLY A O 1
ATOM 792 N N . ASN A 1 98 ? -9.360 -4.609 28.677 1.00 86.00 98 ASN A N 1
ATOM 793 C CA . ASN A 1 98 ? -8.281 -5.317 27.969 1.00 86.00 98 ASN A CA 1
ATOM 794 C C . ASN A 1 98 ? -8.413 -5.284 26.435 1.00 86.00 98 ASN A C 1
ATOM 796 O O . ASN A 1 98 ? -7.412 -5.445 25.734 1.00 86.00 98 ASN A O 1
ATOM 800 N N . ASP A 1 99 ? -9.614 -5.053 25.893 1.00 88.94 99 ASP A N 1
ATOM 801 C CA . ASP A 1 99 ? -9.811 -4.944 24.444 1.00 88.94 99 ASP A CA 1
ATOM 802 C C . ASP A 1 99 ? -9.074 -3.742 23.849 1.00 88.94 99 ASP A C 1
ATOM 804 O O . ASP A 1 99 ? -8.664 -3.776 22.688 1.00 88.94 99 ASP A O 1
ATOM 808 N N . ILE A 1 100 ? -8.884 -2.682 24.636 1.00 88.62 100 ILE A N 1
ATOM 809 C CA . ILE A 1 100 ? -8.173 -1.474 24.211 1.00 88.62 100 ILE A CA 1
ATOM 810 C C . ILE A 1 100 ? -6.678 -1.773 24.070 1.00 88.62 100 ILE A C 1
ATOM 812 O O . ILE A 1 100 ? -6.056 -1.377 23.081 1.00 88.62 100 ILE A O 1
ATOM 816 N N . GLU A 1 101 ? -6.102 -2.508 25.026 1.00 87.31 101 GLU A N 1
ATOM 817 C CA . GLU A 1 101 ? -4.706 -2.948 24.958 1.00 87.31 101 GLU A CA 1
ATOM 818 C C . GLU A 1 101 ? -4.485 -3.918 23.797 1.00 87.31 101 GLU A C 1
ATOM 820 O O . GLU A 1 101 ? -3.510 -3.779 23.056 1.00 87.31 101 GLU A O 1
ATOM 825 N N . PHE A 1 102 ? -5.417 -4.852 23.589 1.00 90.56 102 PHE A N 1
ATOM 826 C CA . PHE A 1 102 ? -5.372 -5.779 22.463 1.00 90.56 102 PHE A CA 1
ATOM 827 C C . PHE A 1 102 ? -5.455 -5.050 21.115 1.00 90.56 102 PHE A C 1
ATOM 829 O O . PHE A 1 102 ? -4.656 -5.321 20.213 1.00 90.56 102 PHE A O 1
ATOM 836 N N . LEU A 1 103 ? -6.385 -4.098 20.975 1.00 92.50 103 LEU A N 1
ATOM 837 C CA . LEU A 1 103 ? -6.506 -3.269 19.778 1.00 92.50 103 LEU A CA 1
ATOM 838 C C . LEU A 1 103 ? -5.199 -2.517 19.519 1.00 92.50 103 LEU A C 1
ATOM 840 O O . LEU A 1 103 ? -4.668 -2.568 18.412 1.00 92.50 103 LEU A O 1
ATOM 844 N N . LYS A 1 104 ? -4.646 -1.863 20.544 1.00 91.00 104 LYS A N 1
ATOM 845 C CA . LYS A 1 104 ? -3.382 -1.132 20.432 1.00 91.00 104 LYS A CA 1
ATOM 846 C C . LYS A 1 104 ? -2.235 -2.044 19.993 1.00 91.00 104 LYS A C 1
ATOM 848 O O . LYS A 1 104 ? -1.536 -1.707 19.044 1.00 91.00 104 LYS A O 1
ATOM 853 N N . ALA A 1 105 ? -2.080 -3.208 20.623 1.00 91.81 105 ALA A N 1
ATOM 854 C CA . ALA A 1 105 ? -1.045 -4.176 20.267 1.00 91.81 105 ALA A CA 1
ATOM 855 C C . ALA A 1 105 ? -1.194 -4.686 18.823 1.00 91.81 105 ALA A C 1
ATOM 857 O O . ALA A 1 105 ? -0.199 -4.809 18.108 1.00 91.81 105 ALA A O 1
ATOM 858 N N . SER A 1 106 ? -2.429 -4.928 18.374 1.00 94.00 106 SER A N 1
ATOM 859 C CA . SER A 1 106 ? -2.723 -5.359 17.000 1.00 94.00 106 SER A CA 1
ATOM 860 C C . SER A 1 106 ? -2.361 -4.276 15.980 1.00 94.00 106 SER A C 1
ATOM 862 O O . SER A 1 106 ? -1.720 -4.559 14.968 1.00 94.00 106 SER A O 1
ATOM 864 N N . LEU A 1 107 ? -2.707 -3.017 16.268 1.00 94.88 107 LEU A N 1
ATOM 865 C CA . LEU A 1 107 ? -2.376 -1.870 15.421 1.00 94.88 107 LEU A CA 1
ATOM 866 C C . LEU A 1 107 ? -0.866 -1.602 15.376 1.00 94.88 107 LEU A C 1
ATOM 868 O O . LEU A 1 107 ? -0.328 -1.374 14.295 1.00 94.88 107 LEU A O 1
ATOM 872 N N . ASP A 1 108 ? -0.171 -1.664 16.515 1.00 93.75 108 ASP A N 1
ATOM 873 C CA . ASP A 1 108 ? 1.287 -1.501 16.586 1.00 93.75 108 ASP A CA 1
ATOM 874 C C . ASP A 1 108 ? 2.012 -2.627 15.825 1.00 93.75 108 ASP A C 1
ATOM 876 O O . ASP A 1 108 ? 2.966 -2.375 15.080 1.00 93.75 108 ASP A O 1
ATOM 880 N N . GLY A 1 109 ? 1.533 -3.868 15.963 1.00 95.00 109 GLY A N 1
ATOM 881 C CA . GLY A 1 109 ? 2.033 -5.024 15.221 1.00 95.00 109 GLY A CA 1
ATOM 882 C C . GLY A 1 109 ? 1.876 -4.844 13.713 1.00 95.00 109 GLY A C 1
ATOM 883 O O . GLY A 1 109 ? 2.853 -4.962 12.970 1.00 95.00 109 GLY A O 1
ATOM 884 N N . TYR A 1 110 ? 0.679 -4.464 13.265 1.00 95.38 110 TYR A N 1
ATOM 885 C CA . TYR A 1 110 ? 0.417 -4.227 11.849 1.00 95.38 110 TYR A CA 1
ATOM 886 C C . TYR A 1 110 ? 1.195 -3.020 11.299 1.00 95.38 110 TYR A C 1
ATOM 888 O O . TYR A 1 110 ? 1.751 -3.082 10.205 1.00 95.38 110 TYR A O 1
ATOM 896 N N . ALA A 1 111 ? 1.344 -1.942 12.073 1.00 94.25 111 ALA A N 1
ATOM 897 C CA . ALA A 1 111 ? 2.183 -0.802 11.700 1.00 94.25 111 ALA A CA 1
ATOM 898 C C . ALA A 1 111 ? 3.658 -1.204 11.503 1.00 94.25 111 ALA A C 1
ATOM 900 O O . ALA A 1 111 ? 4.324 -0.715 10.585 1.00 94.25 111 ALA A O 1
ATOM 901 N N . SER A 1 112 ? 4.171 -2.107 12.346 1.00 94.25 112 SER A N 1
ATOM 902 C CA . SER A 1 112 ? 5.515 -2.680 12.206 1.00 94.25 112 SER A CA 1
ATOM 903 C C . SER A 1 112 ? 5.633 -3.556 10.955 1.00 94.25 112 SER A C 1
ATOM 905 O O . SER A 1 112 ? 6.609 -3.444 10.210 1.00 94.25 112 SER A O 1
ATOM 907 N N . GLU A 1 113 ? 4.619 -4.376 10.671 1.00 94.19 113 GLU A N 1
ATOM 908 C CA . GLU A 1 113 ? 4.565 -5.192 9.457 1.00 94.19 113 GLU A CA 1
ATOM 909 C C . GLU A 1 113 ? 4.581 -4.326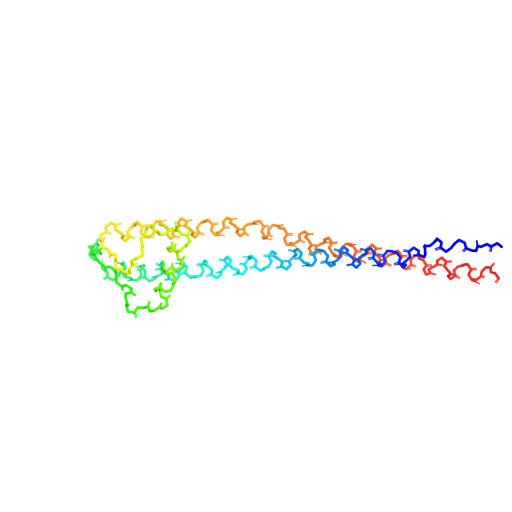 8.194 1.00 94.19 113 GLU A C 1
ATOM 911 O O . GLU A 1 113 ? 5.422 -4.538 7.323 1.00 94.19 113 GLU A O 1
ATOM 916 N N . LEU A 1 114 ? 3.742 -3.289 8.129 1.00 93.88 114 LEU A N 1
ATOM 917 C CA . LEU A 1 114 ? 3.720 -2.325 7.025 1.00 93.88 114 LEU A CA 1
ATOM 918 C C . LEU A 1 114 ? 5.087 -1.658 6.829 1.00 93.88 114 LEU A C 1
ATOM 920 O O . LEU A 1 114 ? 5.566 -1.518 5.703 1.00 93.88 114 LEU A O 1
ATOM 924 N N . LYS A 1 115 ? 5.765 -1.288 7.922 1.00 90.81 115 LYS A N 1
ATOM 925 C CA . LYS A 1 115 ? 7.121 -0.730 7.856 1.00 90.81 115 LYS A CA 1
ATOM 926 C C . LYS A 1 115 ? 8.119 -1.726 7.261 1.00 90.81 115 LYS A C 1
ATOM 928 O O . LYS A 1 115 ? 8.978 -1.313 6.485 1.00 90.81 115 LYS A O 1
ATOM 933 N N . ASN A 1 116 ? 8.014 -3.006 7.611 1.00 91.19 116 ASN A N 1
ATOM 934 C CA . ASN A 1 116 ? 8.872 -4.058 7.066 1.00 91.19 116 ASN A CA 1
ATOM 935 C C . ASN A 1 116 ? 8.574 -4.319 5.585 1.00 91.19 116 ASN A C 1
ATOM 937 O O . ASN A 1 116 ? 9.506 -4.378 4.786 1.00 91.19 116 ASN A O 1
ATOM 941 N N . GLN A 1 117 ? 7.298 -4.378 5.199 1.00 91.25 117 GLN A N 1
ATOM 942 C CA . GLN A 1 117 ? 6.874 -4.515 3.801 1.00 91.25 117 GLN A CA 1
ATOM 943 C C . GLN A 1 117 ? 7.376 -3.349 2.933 1.00 91.25 117 GLN A C 1
ATOM 945 O O . GLN A 1 117 ? 7.702 -3.544 1.765 1.00 91.25 117 GLN A O 1
ATOM 950 N N . ASN A 1 118 ? 7.516 -2.147 3.502 1.00 90.62 118 ASN A N 1
ATOM 951 C CA . ASN A 1 118 ? 8.026 -0.985 2.772 1.00 90.62 118 ASN A CA 1
ATOM 952 C C . ASN A 1 118 ? 9.554 -0.993 2.557 1.00 90.62 118 ASN A C 1
ATOM 954 O O . ASN A 1 118 ? 10.061 -0.179 1.784 1.00 90.62 118 ASN A O 1
ATOM 958 N N . GLN A 1 119 ? 10.311 -1.873 3.229 1.00 89.31 119 GLN A N 1
ATOM 959 C CA . GLN A 1 119 ? 11.776 -1.902 3.107 1.00 89.31 119 GLN A CA 1
ATOM 960 C C . GLN A 1 119 ? 12.229 -2.358 1.721 1.00 89.31 119 GLN A C 1
ATOM 962 O O . GLN A 1 119 ? 13.132 -1.757 1.143 1.00 89.31 119 GLN A O 1
ATOM 967 N N . GLU A 1 120 ? 11.606 -3.405 1.179 1.00 85.75 120 GLU A N 1
ATOM 968 C CA . GLU A 1 120 ? 11.987 -3.958 -0.121 1.00 85.75 120 GLU A CA 1
ATOM 969 C C . GLU A 1 120 ? 11.818 -2.926 -1.255 1.00 85.75 120 GLU A C 1
ATOM 971 O O . GLU A 1 120 ? 12.808 -2.652 -1.942 1.00 85.75 120 GLU A O 1
ATOM 976 N N . PRO A 1 121 ? 10.653 -2.269 -1.430 1.00 88.75 121 PRO A N 1
ATOM 977 C CA . PRO A 1 121 ? 10.508 -1.220 -2.435 1.00 88.75 121 PRO A CA 1
ATOM 978 C C . PRO A 1 121 ? 11.526 -0.083 -2.289 1.00 88.75 121 PRO A C 1
ATOM 980 O O . PRO A 1 121 ? 12.114 0.341 -3.285 1.00 88.75 121 PRO A O 1
ATOM 983 N N . MET A 1 122 ? 11.799 0.366 -1.057 1.00 86.69 122 MET A N 1
ATOM 984 C CA . MET A 1 122 ? 12.791 1.415 -0.794 1.00 86.69 122 MET A CA 1
ATOM 985 C C . MET A 1 122 ? 14.208 1.011 -1.221 1.00 86.69 122 MET A C 1
ATOM 987 O O . MET A 1 122 ? 14.950 1.840 -1.747 1.00 86.69 122 MET A O 1
ATOM 991 N N . LEU A 1 123 ? 14.588 -0.251 -1.006 1.00 90.75 123 LEU A N 1
ATOM 992 C CA . LEU A 1 123 ? 15.911 -0.764 -1.365 1.00 90.75 123 LEU A CA 1
ATOM 993 C C . LEU A 1 123 ? 16.066 -0.991 -2.872 1.00 90.75 123 LEU A C 1
ATOM 995 O O . LEU A 1 123 ? 17.169 -0.847 -3.398 1.00 90.75 123 LEU A O 1
ATOM 999 N N . LEU A 1 124 ? 14.985 -1.350 -3.568 1.00 90.81 124 LEU A N 1
ATOM 1000 C CA . LEU A 1 124 ? 15.034 -1.746 -4.977 1.00 90.81 124 LEU A CA 1
ATOM 1001 C C . LEU A 1 124 ? 14.808 -0.592 -5.960 1.00 90.81 124 LEU A C 1
ATOM 1003 O O . LEU A 1 124 ? 15.291 -0.674 -7.091 1.00 90.81 124 LEU A O 1
ATOM 1007 N N . LEU A 1 125 ? 14.125 0.485 -5.556 1.00 90.56 125 LEU A N 1
ATOM 1008 C CA . LEU A 1 125 ? 13.771 1.572 -6.472 1.00 90.56 125 LEU A CA 1
ATOM 1009 C C . LEU A 1 125 ? 15.008 2.282 -7.048 1.00 90.56 125 LEU A C 1
ATOM 1011 O O . LEU A 1 125 ? 15.138 2.401 -8.264 1.00 90.56 125 LEU A O 1
ATOM 1015 N N . GLN A 1 126 ? 15.954 2.705 -6.201 1.00 88.56 126 GLN A N 1
ATOM 1016 C CA . GLN A 1 126 ? 17.144 3.432 -6.666 1.00 88.56 126 GLN A CA 1
ATOM 1017 C C . GLN A 1 126 ? 18.052 2.581 -7.580 1.00 88.56 126 GLN A C 1
ATOM 1019 O O . GLN A 1 126 ? 18.466 3.085 -8.626 1.00 88.56 126 GLN A O 1
ATOM 1024 N N . PRO A 1 127 ? 18.350 1.301 -7.268 1.00 92.38 127 PRO A N 1
ATOM 1025 C CA . PRO A 1 127 ? 19.058 0.422 -8.198 1.00 92.38 127 PRO A CA 1
ATOM 1026 C C . PRO A 1 127 ? 18.368 0.264 -9.559 1.00 92.38 127 PRO A C 1
ATOM 1028 O O . PRO A 1 127 ? 19.057 0.246 -10.577 1.00 92.38 127 PRO A O 1
ATOM 1031 N N . LEU A 1 128 ? 17.032 0.179 -9.599 1.00 91.81 128 LEU A N 1
ATOM 1032 C CA . LEU A 1 128 ? 16.284 0.083 -10.859 1.00 91.81 128 LEU A CA 1
ATOM 1033 C C . LEU A 1 128 ? 16.417 1.358 -11.698 1.00 91.81 128 LEU A C 1
ATOM 1035 O O . LEU A 1 128 ? 16.707 1.265 -12.889 1.00 91.81 128 LEU A O 1
ATOM 1039 N N . LEU A 1 129 ? 16.293 2.534 -11.078 1.00 90.00 129 LEU A N 1
ATOM 1040 C CA . LEU A 1 129 ? 16.490 3.817 -11.762 1.00 90.00 129 LEU A CA 1
ATOM 1041 C C . LEU A 1 129 ? 17.919 3.950 -12.312 1.00 90.00 129 LEU A C 1
ATOM 1043 O O . LEU A 1 129 ? 18.113 4.329 -13.467 1.00 90.00 129 LEU A O 1
ATOM 1047 N N . ASN A 1 130 ? 18.923 3.548 -11.526 1.00 92.19 130 ASN A N 1
ATOM 1048 C CA . ASN A 1 130 ? 20.319 3.537 -11.969 1.00 92.19 130 ASN A CA 1
ATOM 1049 C C . ASN A 1 130 ? 20.538 2.590 -13.163 1.00 92.19 130 ASN A C 1
ATOM 1051 O O . ASN A 1 130 ? 21.309 2.906 -14.072 1.00 92.19 130 ASN A O 1
ATOM 1055 N N . LEU A 1 131 ? 19.865 1.434 -13.177 1.00 91.12 131 LEU A N 1
ATOM 1056 C CA . LEU A 1 131 ? 19.936 0.482 -14.285 1.00 91.12 131 LEU A CA 1
ATOM 1057 C C . LEU A 1 131 ? 19.330 1.072 -15.567 1.00 91.12 131 LEU A C 1
ATOM 1059 O O . LEU A 1 131 ? 19.960 0.972 -16.618 1.00 91.12 131 LEU A O 1
ATOM 1063 N N . MET A 1 132 ? 18.174 1.739 -15.478 1.00 90.75 132 MET A N 1
ATOM 1064 C CA . MET A 1 132 ? 17.552 2.440 -16.614 1.00 90.75 132 MET A CA 1
ATOM 1065 C C . MET A 1 132 ? 18.483 3.520 -17.187 1.00 90.75 132 MET A C 1
ATOM 1067 O O . MET A 1 132 ? 18.701 3.591 -18.397 1.00 90.75 132 MET A O 1
ATOM 1071 N N . GLU A 1 133 ? 19.110 4.333 -16.331 1.00 92.00 133 GLU A N 1
ATOM 1072 C CA . GLU A 1 133 ? 20.087 5.329 -16.783 1.00 92.00 133 GLU A CA 1
ATOM 1073 C C . GLU A 1 133 ? 21.304 4.702 -17.470 1.00 92.00 133 GLU A C 1
ATOM 1075 O O . GLU A 1 133 ? 21.791 5.223 -18.478 1.00 92.00 133 GLU A O 1
ATOM 1080 N N . MET A 1 134 ? 21.826 3.605 -16.919 1.00 92.75 134 MET A N 1
ATOM 1081 C CA . MET A 1 134 ? 22.981 2.912 -17.483 1.00 92.75 134 MET A CA 1
ATOM 1082 C C . MET A 1 134 ? 22.653 2.321 -18.858 1.00 92.75 134 MET A C 1
ATOM 1084 O O . MET A 1 134 ? 23.441 2.487 -19.788 1.00 92.75 134 MET A O 1
ATOM 1088 N N . MET A 1 135 ? 21.480 1.701 -19.006 1.00 89.75 135 MET A N 1
ATOM 1089 C CA . MET A 1 135 ? 20.990 1.174 -20.282 1.00 89.75 135 MET A CA 1
ATOM 1090 C C . MET A 1 135 ? 20.876 2.278 -21.340 1.00 89.75 135 MET A C 1
ATOM 1092 O O . MET A 1 135 ? 21.424 2.146 -22.437 1.00 89.75 135 MET A O 1
ATOM 1096 N N . ASN A 1 136 ? 20.306 3.427 -20.973 1.00 89.19 136 ASN A N 1
ATOM 1097 C CA . ASN A 1 136 ? 20.222 4.589 -21.859 1.00 89.19 136 ASN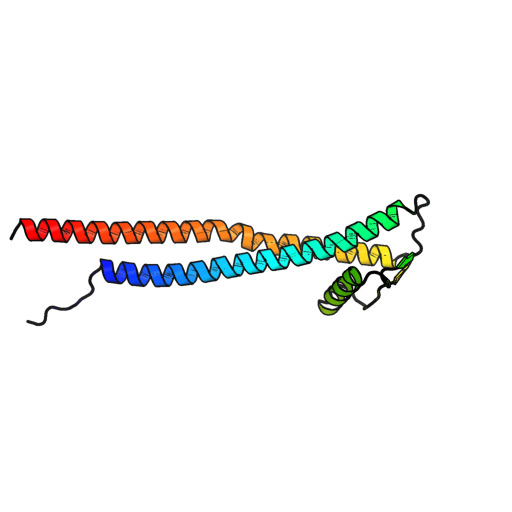 A CA 1
ATOM 1098 C C . ASN A 1 136 ? 21.602 5.120 -22.278 1.00 89.19 136 ASN A C 1
ATOM 1100 O O . ASN A 1 136 ? 21.815 5.440 -23.450 1.00 89.19 136 ASN A O 1
ATOM 1104 N N . LYS A 1 137 ? 22.567 5.178 -21.350 1.00 91.81 137 LYS A N 1
ATOM 1105 C CA . LYS A 1 137 ? 23.953 5.589 -21.646 1.00 91.81 137 LYS A CA 1
ATOM 1106 C C . LYS A 1 137 ? 24.645 4.620 -22.610 1.00 91.81 137 LYS A C 1
ATOM 1108 O O . LYS A 1 137 ? 25.300 5.071 -23.550 1.00 91.81 137 LYS A O 1
ATOM 1113 N N . ILE A 1 138 ? 24.484 3.310 -22.407 1.00 88.06 138 ILE A N 1
ATOM 1114 C CA . ILE A 1 138 ? 25.044 2.274 -23.292 1.00 88.06 138 ILE A CA 1
ATOM 1115 C C . ILE A 1 138 ? 24.462 2.414 -24.700 1.00 88.06 138 ILE A C 1
ATOM 1117 O O . ILE A 1 138 ? 25.211 2.474 -25.674 1.00 88.06 138 ILE A O 1
ATOM 1121 N N . THR A 1 139 ? 23.142 2.537 -24.807 1.00 87.62 139 THR A N 1
ATOM 1122 C CA . THR A 1 139 ? 22.445 2.661 -26.093 1.00 87.62 139 THR A CA 1
ATOM 1123 C C . THR A 1 139 ? 22.885 3.903 -26.854 1.00 87.62 139 THR A C 1
ATOM 1125 O O .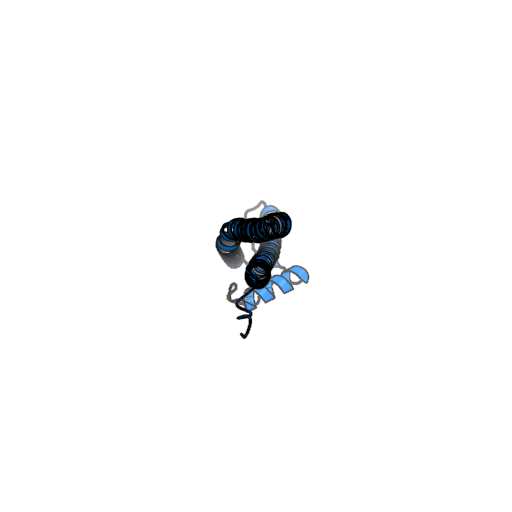 THR A 1 139 ? 23.205 3.816 -28.040 1.00 87.62 139 THR A O 1
ATOM 1128 N N . LYS A 1 140 ? 23.012 5.043 -26.165 1.00 88.25 140 LYS A N 1
ATOM 1129 C CA . LYS A 1 140 ? 23.536 6.276 -26.760 1.00 88.25 140 LYS A CA 1
ATOM 1130 C C . LYS A 1 140 ? 24.955 6.094 -27.309 1.00 88.25 140 LYS A C 1
ATOM 1132 O O . LYS A 1 140 ? 25.224 6.482 -28.440 1.00 88.25 140 LYS A O 1
ATOM 1137 N N . SER A 1 141 ? 25.837 5.447 -26.544 1.00 87.81 141 SER A N 1
ATOM 1138 C CA . SER A 1 141 ? 27.217 5.167 -26.967 1.00 87.81 141 SER A CA 1
ATOM 1139 C C . SER A 1 141 ? 27.284 4.289 -28.225 1.00 87.81 141 SER A C 1
ATOM 1141 O O . SER A 1 141 ? 28.100 4.534 -29.118 1.00 87.81 141 SER A O 1
ATOM 1143 N N . ILE A 1 142 ? 26.397 3.292 -28.337 1.00 85.06 142 ILE A N 1
ATOM 1144 C CA . ILE A 1 142 ? 26.312 2.421 -29.519 1.00 85.06 142 ILE A CA 1
ATOM 1145 C C . ILE A 1 142 ? 25.879 3.221 -30.755 1.00 85.06 142 ILE A C 1
ATOM 1147 O O . ILE A 1 142 ? 26.481 3.061 -31.816 1.00 85.06 142 ILE A O 1
ATOM 1151 N N . ILE A 1 143 ? 24.885 4.104 -30.618 1.00 84.12 143 ILE A N 1
ATOM 1152 C CA . ILE A 1 143 ? 24.403 4.960 -31.716 1.00 84.12 143 ILE A CA 1
ATOM 1153 C C . ILE A 1 143 ? 25.508 5.917 -32.179 1.00 84.12 143 ILE A C 1
ATOM 1155 O O . ILE A 1 143 ? 25.830 5.945 -33.364 1.00 84.12 143 ILE A O 1
ATOM 1159 N N . GLU A 1 144 ? 26.144 6.635 -31.249 1.00 86.50 144 GLU A N 1
ATOM 1160 C CA . GLU A 1 144 ? 27.235 7.572 -31.559 1.00 86.50 144 GLU A CA 1
ATOM 1161 C C . GLU A 1 144 ? 28.434 6.865 -32.222 1.00 86.50 144 GLU A C 1
ATOM 1163 O O . GLU A 1 144 ? 29.114 7.433 -33.081 1.00 86.50 144 GLU A O 1
ATOM 1168 N N . SER A 1 145 ? 28.710 5.615 -31.839 1.00 82.38 145 SER A N 1
ATOM 1169 C CA . SER A 1 145 ? 29.773 4.807 -32.449 1.00 82.38 145 SER A CA 1
ATOM 1170 C C . SER A 1 145 ? 29.422 4.371 -33.875 1.00 82.38 145 SER A C 1
ATOM 1172 O O . SER A 1 145 ? 30.279 4.435 -34.758 1.00 82.38 145 SER A O 1
ATOM 1174 N N . ASP A 1 146 ? 28.173 3.967 -34.123 1.00 78.19 146 ASP A N 1
ATOM 1175 C CA . ASP A 1 146 ? 27.688 3.580 -35.456 1.00 78.19 146 ASP A CA 1
ATOM 1176 C C . ASP A 1 146 ? 27.678 4.777 -36.429 1.00 78.19 146 ASP A C 1
ATOM 1178 O O . ASP A 1 146 ? 28.071 4.643 -37.590 1.00 78.19 146 ASP A O 1
ATOM 1182 N N . GLU A 1 147 ? 27.317 5.974 -35.951 1.00 78.88 147 GLU A N 1
ATOM 1183 C CA . GLU A 1 147 ? 27.398 7.223 -36.725 1.00 78.88 147 GLU A CA 1
ATOM 1184 C C . GLU A 1 147 ? 28.841 7.553 -37.134 1.00 78.88 147 GLU A C 1
ATOM 1186 O O . GLU A 1 147 ? 29.120 7.747 -38.320 1.00 78.88 147 GLU A O 1
ATOM 1191 N N . LYS A 1 148 ? 29.789 7.519 -36.187 1.00 76.19 148 LYS A N 1
ATOM 1192 C CA . LYS A 1 148 ? 31.215 7.780 -36.466 1.00 76.19 148 LYS A CA 1
ATOM 1193 C C . LYS A 1 148 ? 31.812 6.808 -37.485 1.00 76.19 148 LYS A C 1
ATOM 1195 O O . LYS A 1 148 ? 32.600 7.219 -38.344 1.00 76.19 148 LYS A O 1
ATOM 1200 N N . ILE A 1 149 ? 31.455 5.523 -37.413 1.00 72.12 149 ILE A N 1
ATOM 1201 C CA . ILE A 1 149 ? 31.919 4.509 -38.375 1.00 72.12 149 ILE A CA 1
ATOM 1202 C C . ILE A 1 149 ? 31.393 4.828 -39.780 1.00 72.12 149 ILE A C 1
ATOM 1204 O O . ILE A 1 149 ? 32.160 4.783 -40.748 1.00 72.12 149 ILE A O 1
ATOM 1208 N N . LYS A 1 150 ? 30.115 5.201 -39.910 1.00 74.19 150 LYS A N 1
ATOM 1209 C CA . LYS A 1 150 ? 29.511 5.565 -41.202 1.00 74.19 150 LYS A CA 1
ATOM 1210 C C . LYS A 1 150 ? 30.142 6.819 -41.803 1.00 74.19 150 LYS A C 1
ATOM 1212 O O . LYS A 1 150 ? 30.486 6.798 -42.983 1.00 74.19 150 LYS A O 1
ATOM 1217 N N . GLU A 1 151 ? 30.368 7.862 -41.004 1.00 71.44 151 GLU A N 1
ATOM 1218 C CA . GLU A 1 151 ? 31.041 9.088 -41.459 1.00 71.44 151 GLU A CA 1
ATOM 1219 C C . GLU A 1 151 ? 32.467 8.817 -41.960 1.00 71.44 151 GLU A C 1
ATOM 1221 O O . GLU A 1 151 ? 32.872 9.305 -43.016 1.00 71.44 151 GLU A O 1
ATOM 1226 N N . THR A 1 152 ? 33.230 8.005 -41.225 1.00 64.12 152 THR A N 1
ATOM 1227 C CA . THR A 1 152 ? 34.613 7.657 -41.592 1.00 64.12 152 THR A CA 1
ATOM 1228 C C . THR A 1 152 ? 34.656 6.801 -42.858 1.00 64.12 152 THR A C 1
ATOM 1230 O O . THR A 1 152 ? 35.558 6.950 -43.679 1.00 64.12 152 THR A O 1
ATOM 1233 N N . THR A 1 153 ? 33.668 5.927 -43.053 1.00 63.59 153 THR A N 1
ATOM 1234 C CA . THR A 1 153 ? 33.565 5.088 -44.253 1.00 63.59 153 THR A CA 1
ATOM 1235 C C . THR A 1 153 ? 33.192 5.921 -45.482 1.00 63.59 153 THR A C 1
ATOM 1237 O O . THR A 1 153 ? 33.798 5.744 -46.529 1.00 63.59 153 THR A O 1
ATOM 1240 N N . GLN A 1 154 ? 32.270 6.882 -45.358 1.00 60.91 154 GLN A N 1
ATOM 1241 C CA . GLN A 1 154 ? 31.881 7.775 -46.460 1.00 60.91 154 GLN A CA 1
ATOM 1242 C C . GLN A 1 154 ? 32.986 8.747 -46.893 1.00 60.91 154 GLN A C 1
ATOM 1244 O O . GLN A 1 154 ? 33.025 9.132 -48.054 1.00 60.91 154 GLN A O 1
ATOM 1249 N N . ARG A 1 155 ? 33.886 9.152 -45.986 1.00 56.97 155 ARG A N 1
ATOM 1250 C CA . ARG A 1 155 ? 35.022 10.034 -46.321 1.00 56.97 155 ARG A CA 1
ATOM 1251 C C . ARG A 1 155 ? 36.174 9.331 -47.046 1.00 56.97 155 ARG A C 1
ATOM 1253 O O . ARG A 1 155 ? 37.031 10.017 -47.590 1.00 56.97 155 ARG A O 1
ATOM 1260 N N . ASN A 1 156 ? 36.220 7.999 -47.013 1.00 53.59 156 ASN A N 1
ATOM 1261 C CA . ASN A 1 156 ? 37.305 7.188 -47.576 1.00 53.59 156 ASN A CA 1
ATOM 1262 C C . ASN A 1 156 ? 36.899 6.442 -48.867 1.00 53.59 156 ASN A C 1
ATOM 1264 O O . ASN A 1 156 ? 37.628 5.547 -49.297 1.00 53.59 156 ASN A O 1
ATOM 1268 N N . ILE A 1 157 ? 35.746 6.787 -49.456 1.00 49.06 157 ILE A N 1
ATOM 1269 C CA . ILE A 1 157 ? 35.249 6.280 -50.748 1.00 49.06 157 ILE A CA 1
ATOM 1270 C C . ILE A 1 157 ? 35.262 7.420 -51.764 1.00 49.06 157 ILE A C 1
ATOM 1272 O O . ILE A 1 157 ? 34.848 8.538 -51.385 1.00 49.06 157 ILE A O 1
#

Radius of gyration: 28.45 Å; chains: 1; bounding box: 57×23×90 Å